Protein AF-M0CQY2-F1 (afdb_monomer)

Nearest PDB structures (foldseek):
  1h9s-assembly1_B  TM=5.219E-01  e=3.204E-01  Escherichia coli
  1o7l-assembly2_C  TM=5.094E-01  e=8.051E-01  Escherichia coli
  2cwp-assembly1_A  TM=5.845E-01  e=2.405E+00  Pyrococcus horikoshii
  3bu2-assembly1_D  TM=5.891E-01  e=2.548E+00  Staphylococcus saprophyticus subsp. saprophyticus ATCC 15305 = NCTC 7292
  4dte-assembly1_A  TM=5.479E-01  e=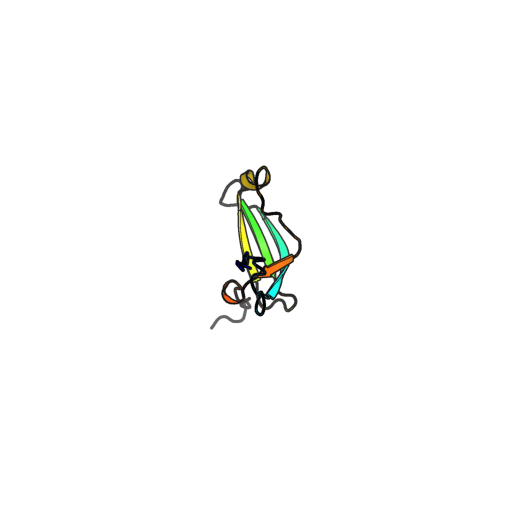4.278E+00  Danio rerio

Sequence (88 aa):
MTDGSETGVAGGSSTTNDGAVRAWLVERTYSDDEQNIIILVYATPDGRRYFRKERALTSFTNDVRETTAAVDVPPNNLGEVTDPDDTV

Solvent-accessible surface area (backbone atoms only — not comparable to full-atom values): 5770 Å² total; per-residue (Å²): 135,90,80,86,80,82,86,88,87,83,76,87,80,70,74,80,60,87,69,41,44,65,24,34,61,76,47,78,46,68,50,88,89,44,87,58,31,37,41,35,34,24,30,32,92,82,61,53,30,33,37,80,48,77,43,54,56,81,52,70,82,78,53,97,69,78,90,60,67,58,48,76,39,54,64,91,66,46,44,74,62,76,59,87,85,72,70,129

pLDDT: mean 79.3, std 17.86, range [43.34, 97.88]

InterPro domains:
  IPR058273 Domain of unknown function DUF7967 [PF25921] (19-86)

Organism: NCBI:txid797114

Mean predicted aligned error: 11.92 Å

Structure (mmCIF, N/CA/C/O backbone):
data_AF-M0CQY2-F1
#
_entry.id   AF-M0CQY2-F1
#
loop_
_atom_site.group_PDB
_atom_site.id
_atom_site.type_symbol
_atom_site.label_atom_id
_atom_site.label_alt_id
_atom_site.label_comp_id
_atom_site.label_asym_id
_atom_site.label_entity_id
_atom_site.label_seq_id
_atom_site.pdbx_PDB_ins_code
_atom_site.Cartn_x
_atom_site.Cartn_y
_atom_site.Cartn_z
_atom_site.occupancy
_atom_site.B_iso_or_equiv
_atom_site.auth_seq_id
_atom_site.auth_comp_id
_atom_site.auth_asym_id
_atom_site.auth_atom_id
_atom_site.pdbx_PDB_model_num
ATOM 1 N N . MET A 1 1 ? -14.771 55.384 -22.712 1.00 45.72 1 MET A N 1
ATOM 2 C CA . MET A 1 1 ? -15.340 54.042 -22.935 1.00 45.72 1 MET A CA 1
ATOM 3 C C . MET A 1 1 ? -14.554 53.056 -22.093 1.00 45.72 1 MET A C 1
ATOM 5 O O . MET A 1 1 ? -13.392 52.825 -22.386 1.00 45.72 1 MET A O 1
ATOM 9 N N . THR A 1 2 ? -15.140 52.575 -21.000 1.00 51.19 2 THR A N 1
ATOM 10 C CA . THR A 1 2 ? -14.641 51.421 -20.243 1.00 51.19 2 THR A CA 1
ATOM 11 C C . THR A 1 2 ? -15.065 50.164 -20.988 1.00 51.19 2 THR A C 1
ATOM 13 O O . THR A 1 2 ? -16.266 49.934 -21.109 1.00 51.19 2 THR A O 1
ATOM 16 N N . ASP A 1 3 ? -14.110 49.387 -21.490 1.00 55.91 3 ASP A N 1
ATOM 17 C CA . ASP A 1 3 ? -14.376 48.013 -21.906 1.00 55.91 3 ASP A CA 1
ATOM 18 C C . ASP A 1 3 ? -13.847 47.089 -20.816 1.00 55.91 3 ASP A C 1
ATOM 20 O O . ASP A 1 3 ? -12.654 47.078 -20.502 1.00 55.91 3 ASP A O 1
ATOM 24 N N . GLY A 1 4 ? -14.783 46.407 -20.165 1.00 54.06 4 GLY A N 1
ATOM 25 C CA . GLY A 1 4 ? -14.470 45.286 -19.306 1.00 54.06 4 GLY A CA 1
ATOM 26 C C . GLY A 1 4 ? -14.097 44.094 -20.171 1.00 54.06 4 GLY A C 1
ATOM 27 O O . GLY A 1 4 ? -14.706 43.846 -21.205 1.00 54.06 4 GLY A O 1
ATOM 28 N N . SER A 1 5 ? -13.128 43.317 -19.718 1.00 51.62 5 SER A N 1
ATOM 29 C CA . SER A 1 5 ? -13.026 41.924 -20.122 1.00 51.62 5 SER A CA 1
ATOM 30 C C . SER A 1 5 ? -12.581 41.123 -18.916 1.00 51.62 5 SER A C 1
ATOM 32 O O . SER A 1 5 ? -11.486 41.283 -18.377 1.00 51.62 5 SER A O 1
ATOM 34 N N . GLU A 1 6 ? -13.539 40.334 -18.456 1.00 51.78 6 GLU A N 1
ATOM 35 C CA . GLU A 1 6 ? -13.426 39.344 -17.411 1.00 51.78 6 GLU A CA 1
ATOM 36 C C . GLU A 1 6 ? -12.610 38.131 -17.882 1.00 51.78 6 GLU A C 1
ATOM 38 O O . GLU A 1 6 ? -12.530 37.807 -19.065 1.00 51.78 6 GLU A O 1
ATOM 43 N N . THR A 1 7 ? -12.151 37.385 -16.880 1.00 54.16 7 THR A N 1
ATOM 44 C CA . THR A 1 7 ? -11.862 35.944 -16.878 1.00 54.16 7 THR A CA 1
ATOM 45 C C . THR A 1 7 ? -10.518 35.439 -17.413 1.00 54.16 7 THR A C 1
ATOM 47 O O . THR A 1 7 ? -10.240 35.356 -18.603 1.00 54.16 7 THR A O 1
ATOM 50 N N . GLY A 1 8 ? -9.742 34.924 -16.459 1.00 49.12 8 GLY A N 1
ATOM 51 C CA . GLY A 1 8 ? -8.869 33.772 -16.633 1.00 49.12 8 GLY A CA 1
ATOM 52 C C . GLY A 1 8 ? -9.033 32.850 -15.425 1.00 49.12 8 GLY A C 1
ATOM 53 O O . GLY A 1 8 ? -8.228 32.891 -14.502 1.00 49.12 8 GLY A O 1
ATOM 54 N N . VAL A 1 9 ? -10.116 32.066 -15.397 1.00 67.00 9 VAL A N 1
ATOM 55 C CA . VAL A 1 9 ? -10.262 30.910 -14.498 1.00 67.00 9 VAL A CA 1
ATOM 56 C C . VAL A 1 9 ? -9.774 29.678 -15.253 1.00 67.00 9 VAL A C 1
ATOM 58 O O . VAL A 1 9 ? -10.356 29.353 -16.280 1.00 67.00 9 VAL A O 1
ATOM 61 N N . ALA A 1 10 ? -8.745 29.001 -14.737 1.00 54.44 10 ALA A N 1
ATOM 62 C CA . ALA A 1 10 ? -8.479 27.557 -14.867 1.00 54.44 10 ALA A CA 1
ATOM 63 C C . ALA A 1 10 ? -7.062 27.286 -14.330 1.00 54.44 10 ALA A C 1
ATOM 65 O O . ALA A 1 10 ? -6.107 27.915 -14.756 1.00 54.44 10 ALA A O 1
ATOM 66 N N . GLY A 1 11 ? -6.795 26.376 -13.409 1.00 47.38 11 GLY A N 1
ATOM 67 C CA . GLY A 1 11 ? -7.633 25.420 -12.719 1.00 47.38 11 GLY A CA 1
ATOM 68 C C . GLY A 1 11 ? -6.704 24.707 -11.748 1.00 47.38 11 GLY A C 1
ATOM 69 O O . GLY A 1 11 ? -5.865 23.907 -12.157 1.00 47.38 11 GLY A O 1
ATOM 70 N N . GLY A 1 12 ? -6.820 25.019 -10.459 1.00 43.34 12 GLY A N 1
ATOM 71 C CA . GLY A 1 12 ? -6.298 24.127 -9.438 1.00 43.34 12 GLY A CA 1
ATOM 72 C C . GLY A 1 12 ? -7.146 22.867 -9.503 1.00 43.34 12 GLY A C 1
ATOM 73 O O . GLY A 1 12 ? -8.247 22.856 -8.965 1.00 43.34 12 GLY A O 1
ATOM 74 N N . SER A 1 13 ? -6.677 21.832 -10.20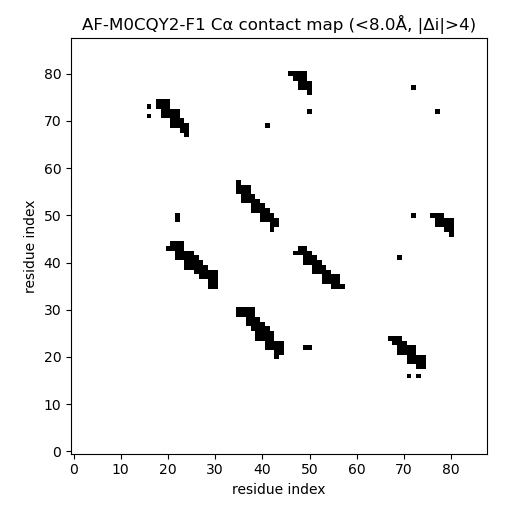5 1.00 45.06 13 SER A N 1
ATOM 75 C CA . SER A 1 13 ? -7.259 20.491 -10.103 1.00 45.06 13 SER A CA 1
ATOM 76 C C . SER A 1 13 ? -6.940 19.937 -8.716 1.00 45.06 13 SER A C 1
ATOM 78 O O . SER A 1 13 ? -6.125 19.034 -8.558 1.00 45.06 13 SER A O 1
ATOM 80 N N . SER A 1 14 ? -7.560 20.498 -7.679 1.00 50.25 14 SER A N 1
ATOM 81 C CA . SER A 1 14 ? -7.797 19.760 -6.453 1.00 50.25 14 SER A CA 1
ATOM 82 C C . SER A 1 14 ? -8.844 18.718 -6.814 1.00 50.25 14 SER A C 1
ATOM 84 O O . SER A 1 14 ? -10.041 18.982 -6.720 1.00 50.25 14 SER A O 1
ATOM 86 N N . THR A 1 15 ? -8.390 17.571 -7.327 1.00 55.00 15 THR A N 1
ATOM 87 C CA . THR A 1 15 ? -9.203 16.359 -7.422 1.00 55.00 15 THR A CA 1
ATOM 88 C C . THR A 1 15 ? -9.847 16.185 -6.058 1.00 55.00 15 THR A C 1
ATOM 90 O O . THR A 1 15 ? -9.155 15.917 -5.077 1.00 55.00 15 THR A O 1
ATOM 93 N N . THR A 1 16 ? -11.142 16.468 -5.974 1.00 48.25 16 THR A N 1
ATOM 94 C CA . THR A 1 16 ? -11.918 16.414 -4.742 1.00 48.25 16 THR A CA 1
ATOM 95 C C . THR A 1 16 ? -11.911 14.967 -4.252 1.00 48.25 16 THR A C 1
ATOM 97 O O . THR A 1 16 ? -12.727 14.148 -4.656 1.00 48.25 16 THR A O 1
ATOM 100 N N . ASN A 1 17 ? -10.925 14.646 -3.412 1.00 57.81 17 ASN A N 1
ATOM 101 C CA . ASN A 1 17 ? -10.699 13.365 -2.740 1.00 57.81 17 ASN A CA 1
ATOM 102 C C . ASN A 1 17 ? -11.697 13.157 -1.587 1.00 57.81 17 ASN A C 1
ATOM 104 O O . ASN A 1 17 ? -11.345 12.584 -0.563 1.00 57.81 17 ASN A O 1
ATOM 108 N N . ASP A 1 18 ? -12.941 13.619 -1.725 1.00 60.28 18 ASP A N 1
ATOM 109 C CA . ASP A 1 18 ? -13.924 13.607 -0.630 1.00 60.28 18 ASP A CA 1
ATOM 110 C C . ASP A 1 18 ? -14.312 12.178 -0.198 1.00 60.28 18 ASP A C 1
ATOM 112 O O . ASP A 1 18 ? -14.847 11.965 0.883 1.00 60.28 18 ASP A O 1
ATOM 116 N N . GLY A 1 19 ? -13.967 11.175 -1.016 1.00 79.94 19 GLY A N 1
ATOM 117 C CA . GLY A 1 19 ? -14.113 9.757 -0.689 1.00 79.94 19 GLY A CA 1
ATOM 118 C C . GLY A 1 19 ? -12.829 8.932 -0.756 1.00 79.94 19 GLY A C 1
ATOM 119 O O . GLY A 1 19 ? -12.916 7.718 -0.611 1.00 79.94 19 GLY A O 1
ATOM 120 N N . ALA A 1 20 ? -11.654 9.517 -1.015 1.00 90.75 20 ALA A N 1
ATOM 121 C CA . ALA A 1 20 ? -10.428 8.722 -1.091 1.00 90.75 20 ALA A CA 1
ATOM 122 C C . ALA A 1 20 ? -9.985 8.279 0.310 1.00 90.75 20 ALA A C 1
ATOM 124 O O . ALA A 1 20 ? -9.976 9.0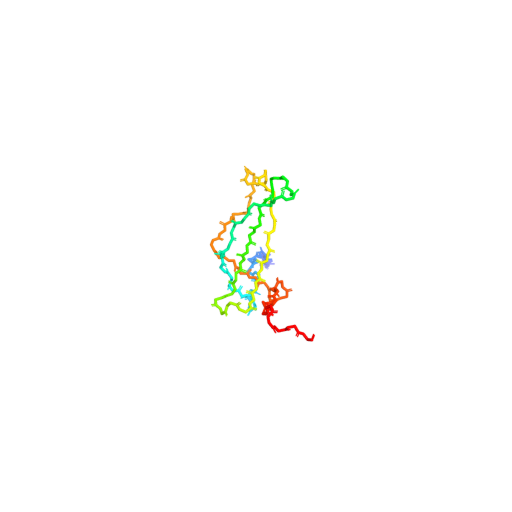63 1.257 1.00 90.75 20 ALA A O 1
ATOM 125 N N . VAL A 1 21 ? -9.609 7.009 0.442 1.00 94.69 21 VAL A N 1
ATOM 126 C CA . VAL A 1 21 ? -9.165 6.429 1.710 1.00 94.69 21 VAL A CA 1
ATOM 127 C C . VAL A 1 21 ? -7.644 6.413 1.738 1.00 94.69 21 VAL A C 1
ATOM 129 O O . VAL A 1 21 ? -6.996 5.922 0.812 1.00 94.69 21 VAL A O 1
ATOM 132 N N . ARG A 1 22 ? -7.067 6.927 2.825 1.00 96.44 22 ARG A N 1
ATOM 133 C CA . ARG A 1 22 ? -5.628 6.842 3.082 1.00 96.44 22 ARG A CA 1
ATOM 134 C C . ARG A 1 22 ? -5.237 5.380 3.305 1.00 96.44 22 ARG A C 1
ATOM 136 O O . ARG A 1 22 ? -5.705 4.759 4.258 1.00 96.44 22 ARG A O 1
ATOM 143 N N . ALA A 1 23 ? -4.340 4.866 2.472 1.00 96.88 23 ALA A N 1
ATOM 144 C CA . ALA A 1 23 ? -3.742 3.545 2.622 1.00 96.88 23 ALA A CA 1
ATOM 145 C C . ALA A 1 23 ? -2.225 3.658 2.824 1.00 96.88 23 ALA A C 1
ATOM 147 O O . ALA A 1 23 ? -1.581 4.583 2.318 1.00 96.88 23 ALA A O 1
ATOM 148 N N . TRP A 1 24 ? -1.661 2.712 3.566 1.00 97.88 24 TRP A N 1
ATOM 149 C CA . TRP A 1 24 ? -0.271 2.700 4.017 1.00 97.88 24 TRP A CA 1
ATOM 150 C C . TRP A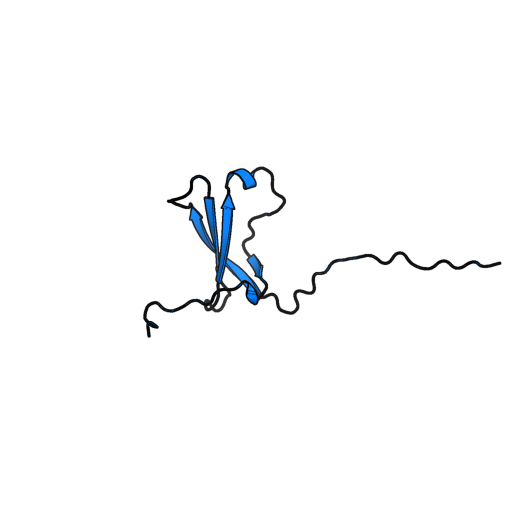 1 24 ? 0.466 1.519 3.419 1.00 97.88 24 TRP A C 1
ATOM 152 O O . TRP A 1 24 ? -0.077 0.420 3.397 1.00 97.88 24 TRP A O 1
ATOM 162 N N . LEU A 1 25 ? 1.687 1.739 2.943 1.00 96.81 25 LEU A N 1
ATOM 163 C CA . LEU A 1 25 ? 2.530 0.680 2.406 1.00 96.81 25 LEU A CA 1
ATOM 164 C C . LEU A 1 25 ? 2.871 -0.299 3.535 1.00 96.81 25 LEU A C 1
ATOM 166 O O . LEU A 1 25 ? 3.553 0.077 4.488 1.00 96.81 25 LEU A O 1
ATOM 170 N N . VAL A 1 26 ? 2.399 -1.536 3.418 1.00 97.31 26 VAL A N 1
ATOM 171 C CA . VAL A 1 26 ? 2.630 -2.601 4.408 1.00 97.31 26 VAL A CA 1
ATOM 172 C C . VAL A 1 26 ? 3.576 -3.675 3.892 1.00 97.31 26 VAL A C 1
ATOM 174 O O . VAL A 1 26 ? 4.280 -4.294 4.683 1.00 97.31 26 VAL A O 1
ATOM 177 N N . GLU A 1 27 ? 3.650 -3.860 2.573 1.00 95.81 27 GLU A N 1
ATOM 178 C CA . GLU A 1 27 ? 4.543 -4.839 1.962 1.00 95.81 27 GLU A CA 1
ATOM 179 C C . GLU A 1 27 ? 5.150 -4.311 0.660 1.00 95.81 27 GLU A C 1
ATOM 181 O O . GLU A 1 27 ? 4.509 -3.608 -0.129 1.00 95.81 27 GLU A O 1
ATOM 186 N N . ARG A 1 28 ? 6.413 -4.684 0.443 1.00 94.19 28 ARG A N 1
ATOM 187 C CA . ARG A 1 28 ? 7.167 -4.457 -0.787 1.00 94.19 28 ARG A CA 1
ATOM 188 C C . ARG A 1 28 ? 7.929 -5.733 -1.130 1.00 94.19 28 ARG A C 1
ATOM 190 O O . ARG A 1 28 ? 8.908 -6.056 -0.458 1.00 94.19 28 ARG A O 1
ATOM 197 N N . THR A 1 29 ? 7.515 -6.410 -2.191 1.00 92.81 29 THR A N 1
ATOM 198 C CA . THR A 1 29 ? 8.107 -7.673 -2.653 1.00 92.81 29 THR A CA 1
ATOM 199 C C . THR A 1 29 ? 8.545 -7.560 -4.106 1.00 92.81 29 THR A C 1
ATOM 201 O O . THR A 1 29 ? 8.007 -6.767 -4.877 1.00 92.81 29 THR A O 1
ATOM 204 N N . TYR A 1 30 ? 9.573 -8.316 -4.479 1.00 90.12 30 TYR A N 1
ATOM 205 C CA . TYR A 1 30 ? 9.950 -8.473 -5.881 1.00 90.12 30 TYR A CA 1
ATOM 206 C C . TYR A 1 30 ? 9.186 -9.660 -6.446 1.00 90.12 30 TYR A C 1
ATOM 208 O O . TYR A 1 30 ? 9.066 -10.674 -5.761 1.00 90.12 30 TYR A O 1
ATOM 216 N N . SER A 1 31 ? 8.672 -9.518 -7.664 1.00 85.62 31 SER A N 1
ATOM 217 C CA . SER A 1 31 ? 8.046 -10.642 -8.354 1.00 85.62 31 SER A CA 1
ATOM 218 C C . SER A 1 31 ? 9.089 -11.732 -8.607 1.00 85.62 31 SER A C 1
ATOM 220 O O . SER A 1 31 ? 10.222 -11.436 -9.001 1.00 85.62 31 SER A O 1
ATOM 222 N N . ASP A 1 32 ? 8.710 -12.977 -8.341 1.00 86.00 32 ASP A N 1
ATOM 223 C CA . ASP A 1 32 ? 9.505 -14.173 -8.608 1.00 86.00 32 ASP A CA 1
ATOM 224 C C . ASP A 1 32 ? 9.280 -14.729 -10.024 1.00 86.00 32 ASP A C 1
ATOM 226 O O . AS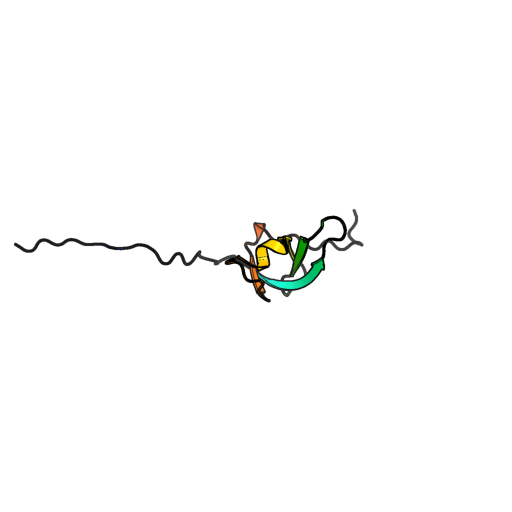P A 1 32 ? 10.198 -15.322 -10.594 1.00 86.00 32 ASP A O 1
ATOM 230 N N . ASP A 1 33 ? 8.115 -14.457 -10.618 1.00 85.31 33 ASP A N 1
ATOM 231 C CA . ASP A 1 33 ? 7.759 -14.873 -11.979 1.00 85.31 33 ASP A CA 1
ATOM 232 C C . ASP A 1 33 ? 8.230 -13.884 -13.058 1.00 85.31 33 ASP A C 1
ATOM 234 O O . ASP A 1 33 ? 8.633 -14.279 -14.157 1.00 85.31 33 ASP A O 1
ATOM 238 N N . GLU A 1 34 ? 8.199 -12.582 -12.763 1.00 84.19 34 GLU A N 1
ATOM 239 C CA . GLU A 1 34 ? 8.497 -11.529 -13.732 1.00 84.19 34 GLU A CA 1
ATOM 240 C C . GLU A 1 34 ? 9.742 -10.727 -13.336 1.00 84.19 34 GLU A C 1
ATOM 242 O O . GLU A 1 34 ? 9.805 -10.052 -12.304 1.00 84.19 34 GLU A O 1
ATOM 247 N N . GLN A 1 35 ? 10.758 -10.754 -14.206 1.00 80.19 35 GLN A N 1
ATOM 248 C CA . GLN A 1 35 ? 11.994 -10.014 -13.968 1.00 80.19 35 GLN A CA 1
ATOM 249 C C . GLN A 1 35 ? 11.732 -8.511 -13.873 1.00 80.19 35 GLN A C 1
ATOM 251 O O . GLN A 1 35 ? 11.056 -7.916 -14.712 1.00 80.19 35 GLN A O 1
ATOM 256 N N . ASN A 1 36 ? 12.384 -7.875 -12.899 1.00 84.19 36 ASN A N 1
ATOM 257 C CA . ASN A 1 36 ? 12.336 -6.433 -12.684 1.00 84.19 36 ASN A CA 1
ATOM 258 C C . ASN A 1 36 ? 10.937 -5.905 -12.344 1.00 84.19 36 ASN A C 1
ATOM 260 O O . ASN A 1 36 ? 10.681 -4.736 -12.611 1.00 84.19 36 ASN A O 1
ATOM 264 N N . ILE A 1 37 ? 10.052 -6.700 -11.739 1.00 89.19 37 ILE A N 1
ATOM 265 C CA . ILE A 1 37 ? 8.781 -6.203 -11.202 1.00 89.19 37 ILE A CA 1
ATOM 266 C C . ILE A 1 37 ? 8.840 -6.117 -9.680 1.00 89.19 37 ILE A C 1
ATOM 268 O O . ILE A 1 37 ? 9.358 -6.998 -8.995 1.00 89.19 37 ILE A O 1
ATOM 272 N N . ILE A 1 38 ? 8.299 -5.022 -9.153 1.00 90.19 38 ILE A N 1
ATOM 273 C CA . ILE A 1 38 ? 8.027 -4.842 -7.738 1.00 90.19 38 ILE A CA 1
ATOM 274 C C . ILE A 1 38 ? 6.528 -4.749 -7.496 1.00 90.19 38 ILE A C 1
ATOM 276 O O . ILE A 1 38 ? 5.803 -4.058 -8.219 1.00 90.19 38 ILE A O 1
ATOM 280 N N . ILE A 1 39 ? 6.090 -5.429 -6.449 1.00 93.44 39 ILE A N 1
ATOM 281 C CA . ILE A 1 39 ? 4.719 -5.464 -5.973 1.00 93.44 39 ILE A CA 1
ATOM 282 C C . ILE A 1 39 ? 4.678 -4.631 -4.691 1.00 93.44 39 ILE A C 1
ATOM 284 O O . ILE A 1 39 ? 5.452 -4.844 -3.756 1.00 93.44 39 ILE A O 1
ATOM 288 N N . LEU A 1 40 ? 3.803 -3.630 -4.673 1.00 94.88 40 LEU A N 1
ATOM 289 C CA . LEU A 1 40 ? 3.551 -2.765 -3.527 1.00 94.88 40 LEU A CA 1
ATOM 290 C C . LEU A 1 40 ? 2.141 -3.039 -3.018 1.00 94.88 40 LEU A C 1
ATOM 292 O O . LEU A 1 40 ? 1.174 -2.897 -3.774 1.00 94.88 40 LEU A O 1
ATOM 296 N N . VAL A 1 41 ? 2.025 -3.387 -1.741 1.00 96.62 41 VAL A N 1
ATOM 297 C CA . VAL A 1 41 ? 0.733 -3.596 -1.084 1.00 96.62 41 VAL A CA 1
ATOM 298 C C . VAL A 1 41 ? 0.515 -2.489 -0.073 1.00 96.62 41 VAL A C 1
ATOM 300 O O . VAL A 1 41 ? 1.300 -2.302 0.859 1.00 96.62 41 VAL A O 1
ATOM 303 N N . TYR A 1 42 ? -0.576 -1.760 -0.265 1.00 97.62 42 TYR A N 1
ATOM 304 C CA . TYR A 1 42 ? -1.059 -0.757 0.662 1.00 97.62 42 TYR A CA 1
ATOM 305 C C . TYR A 1 42 ? -2.286 -1.290 1.394 1.00 97.62 42 TYR A C 1
ATOM 307 O O . TYR A 1 42 ? -3.138 -1.910 0.767 1.00 97.62 42 TYR A O 1
ATOM 315 N N . ALA A 1 43 ? -2.411 -1.016 2.686 1.00 97.44 43 ALA A N 1
ATOM 316 C CA . ALA A 1 43 ? -3.573 -1.394 3.483 1.00 97.44 43 ALA A CA 1
ATOM 317 C C . ALA A 1 43 ? -4.223 -0.168 4.123 1.00 97.44 43 ALA A C 1
ATOM 319 O O . ALA A 1 43 ? -3.553 0.814 4.463 1.00 97.44 43 ALA A O 1
ATOM 320 N N . THR A 1 44 ? -5.539 -0.218 4.297 1.00 96.50 44 THR A N 1
ATOM 321 C CA . THR A 1 44 ? -6.234 0.752 5.144 1.00 96.50 44 THR A CA 1
ATOM 322 C C . THR A 1 44 ? -5.865 0.516 6.619 1.00 96.50 44 THR A C 1
ATOM 324 O O . THR A 1 44 ? -5.512 -0.607 6.985 1.00 96.50 44 THR A O 1
ATOM 327 N N . PRO A 1 45 ? -5.919 1.535 7.501 1.00 94.81 45 PRO A N 1
ATOM 328 C CA . PRO A 1 45 ? -5.520 1.386 8.908 1.00 94.81 45 PRO A CA 1
ATOM 329 C C . PRO A 1 45 ? -6.308 0.328 9.691 1.00 94.81 45 PRO A C 1
ATOM 331 O O . PRO A 1 45 ? -5.813 -0.210 10.674 1.00 94.81 45 PRO A O 1
ATOM 334 N N . ASP A 1 46 ? -7.539 0.048 9.266 1.00 93.12 46 ASP A N 1
ATOM 335 C CA . ASP A 1 46 ? -8.412 -0.983 9.825 1.00 93.12 46 ASP A CA 1
ATOM 336 C C . ASP A 1 46 ? -8.123 -2.390 9.276 1.00 93.12 46 ASP A C 1
ATOM 338 O O . ASP A 1 46 ? -8.767 -3.343 9.701 1.00 93.12 46 ASP A O 1
ATOM 342 N N . GLY A 1 47 ? -7.192 -2.537 8.327 1.00 93.56 47 GLY A N 1
ATOM 343 C CA . GLY A 1 47 ? -6.733 -3.825 7.797 1.00 93.56 47 GLY A CA 1
ATOM 344 C C . GLY A 1 47 ? -7.750 -4.584 6.942 1.00 93.56 47 GLY A C 1
ATOM 345 O O . GLY A 1 47 ? -7.431 -5.646 6.426 1.00 93.56 47 GLY A O 1
ATOM 346 N N . ARG A 1 48 ? -8.964 -4.053 6.757 1.00 93.69 48 ARG A N 1
ATOM 347 C CA . ARG A 1 48 ? -10.048 -4.728 6.021 1.00 93.69 48 ARG A CA 1
ATOM 348 C C . ARG A 1 48 ? -9.947 -4.576 4.511 1.00 93.69 48 ARG A C 1
ATOM 350 O O . ARG A 1 48 ? -10.619 -5.295 3.776 1.00 93.69 48 ARG A O 1
ATOM 357 N N . ARG A 1 49 ? -9.165 -3.606 4.038 1.00 95.75 49 ARG A N 1
ATOM 358 C CA . ARG A 1 49 ? -9.038 -3.301 2.617 1.00 95.75 49 ARG A CA 1
ATOM 359 C C . ARG A 1 49 ? -7.596 -3.069 2.218 1.00 95.75 49 ARG A C 1
ATOM 361 O O . ARG A 1 49 ? -6.790 -2.571 3.003 1.00 95.75 49 ARG A O 1
ATOM 368 N N . TYR A 1 50 ? -7.298 -3.385 0.966 1.00 96.75 50 TYR A N 1
ATOM 369 C CA . TYR A 1 50 ? -5.957 -3.265 0.416 1.00 96.75 50 TYR A CA 1
ATOM 370 C C . TYR A 1 50 ? -5.960 -2.698 -1.004 1.00 96.75 50 TYR A C 1
ATOM 372 O O . TYR A 1 50 ? -6.938 -2.786 -1.741 1.00 96.75 50 TYR A O 1
ATOM 380 N N . PHE A 1 51 ? -4.833 -2.121 -1.400 1.00 96.62 51 PHE A N 1
ATOM 381 C CA . PHE A 1 51 ? -4.550 -1.659 -2.750 1.00 96.62 51 PHE A CA 1
ATOM 382 C C . PHE A 1 51 ? -3.211 -2.241 -3.201 1.00 96.62 51 PHE A C 1
ATOM 384 O O . PHE A 1 51 ? -2.174 -1.978 -2.590 1.00 96.62 51 PHE A O 1
ATOM 391 N N . ARG A 1 52 ? -3.231 -3.032 -4.277 1.00 95.56 52 ARG A N 1
ATOM 392 C CA . ARG A 1 52 ? -2.037 -3.641 -4.876 1.00 95.56 52 ARG A CA 1
ATOM 393 C C . ARG A 1 52 ? -1.607 -2.842 -6.100 1.00 95.56 52 ARG A C 1
ATOM 395 O O . ARG A 1 52 ? -2.422 -2.528 -6.965 1.00 95.56 52 ARG A O 1
ATOM 402 N N . LYS A 1 53 ? -0.316 -2.532 -6.186 1.00 93.00 53 LYS A N 1
ATOM 403 C CA . LYS A 1 53 ? 0.277 -1.799 -7.305 1.00 93.00 53 LYS A CA 1
ATOM 404 C C . LYS A 1 53 ? 1.560 -2.473 -7.758 1.00 93.00 53 LYS A C 1
ATOM 406 O O . LYS A 1 53 ? 2.481 -2.652 -6.972 1.00 93.00 53 LYS A O 1
ATOM 411 N N . GLU A 1 54 ? 1.640 -2.754 -9.048 1.00 92.94 54 GLU A N 1
ATOM 412 C CA . GLU A 1 54 ? 2.814 -3.361 -9.674 1.00 92.94 54 GLU A CA 1
ATOM 413 C C . GLU A 1 54 ? 3.566 -2.325 -10.506 1.00 92.94 54 GLU A C 1
ATOM 415 O O .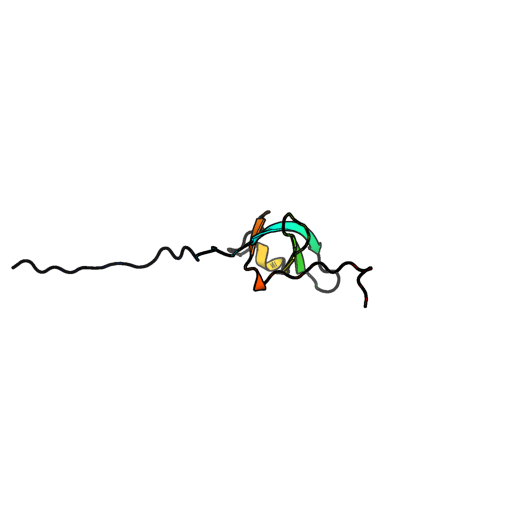 GLU A 1 54 ? 2.970 -1.413 -11.107 1.00 92.94 54 GLU A O 1
ATOM 420 N N . ARG A 1 55 ? 4.897 -2.407 -10.476 1.00 86.81 55 ARG A N 1
ATOM 421 C CA . ARG A 1 55 ? 5.789 -1.478 -11.177 1.00 86.81 55 ARG A CA 1
ATOM 422 C C . ARG A 1 55 ? 7.031 -2.194 -11.685 1.00 86.81 55 ARG A C 1
ATOM 424 O O . ARG A 1 55 ? 7.627 -2.982 -10.964 1.00 86.81 55 ARG A O 1
ATOM 431 N N . ALA A 1 56 ? 7.476 -1.836 -12.886 1.00 86.62 56 ALA A N 1
ATOM 432 C CA . ALA A 1 56 ? 8.789 -2.235 -13.373 1.00 86.62 56 ALA A CA 1
ATOM 433 C C . ALA A 1 56 ? 9.902 -1.420 -12.678 1.00 86.62 56 ALA A C 1
ATOM 435 O O . ALA A 1 56 ? 9.794 -0.198 -12.561 1.00 86.62 56 ALA A O 1
ATOM 436 N N . LEU A 1 57 ? 10.997 -2.066 -12.261 1.00 75.81 57 LEU A N 1
ATOM 437 C CA . LEU A 1 57 ? 12.170 -1.444 -11.634 1.00 75.81 57 LEU A CA 1
ATOM 438 C C . LEU A 1 57 ? 12.855 -0.439 -12.566 1.00 75.81 57 LEU A C 1
ATOM 440 O O . LEU A 1 57 ? 13.355 0.588 -12.117 1.00 75.81 57 LEU A O 1
ATOM 444 N N . THR A 1 58 ? 12.851 -0.700 -13.871 1.00 70.25 58 THR A N 1
ATOM 445 C CA . THR A 1 58 ? 13.429 0.203 -14.877 1.00 70.25 58 THR A CA 1
ATOM 446 C C . THR A 1 58 ? 12.670 1.524 -14.995 1.00 70.25 58 THR A C 1
ATOM 448 O O . THR A 1 58 ? 13.240 2.508 -15.458 1.00 70.25 58 THR A O 1
ATOM 451 N N . SER A 1 59 ? 11.421 1.593 -14.521 1.00 60.69 59 SER A N 1
ATOM 452 C CA . SER A 1 59 ? 10.693 2.858 -14.401 1.00 60.69 59 SER A CA 1
ATOM 453 C C . SER A 1 59 ? 11.138 3.699 -13.199 1.00 60.69 59 SER A C 1
ATOM 455 O O . SER A 1 59 ? 10.819 4.877 -13.161 1.00 60.69 59 SER A O 1
ATOM 457 N N . PHE A 1 60 ? 11.906 3.181 -12.233 1.00 60.38 60 PHE A N 1
ATOM 458 C CA . PHE A 1 60 ? 12.334 3.985 -11.072 1.00 60.38 60 PHE A CA 1
ATOM 459 C C . PHE A 1 60 ? 13.415 5.021 -11.405 1.00 60.38 60 PHE A C 1
ATOM 461 O O . PHE A 1 60 ? 13.609 5.959 -10.641 1.00 60.38 60 PHE A O 1
ATOM 468 N N . THR A 1 61 ? 14.122 4.874 -12.528 1.00 59.06 61 THR A N 1
ATOM 469 C CA . THR A 1 61 ? 15.208 5.789 -12.918 1.00 59.06 61 THR A CA 1
ATOM 470 C C . THR A 1 61 ? 14.723 7.041 -13.647 1.00 59.06 61 THR A C 1
ATOM 472 O O . THR A 1 61 ? 15.501 7.978 -13.791 1.00 59.06 61 THR A O 1
ATOM 475 N N . ASN A 1 62 ? 13.461 7.078 -14.092 1.00 57.66 62 ASN A N 1
ATOM 476 C CA . ASN A 1 62 ? 12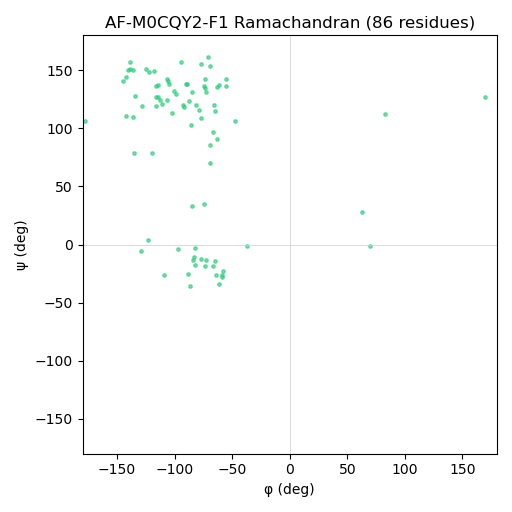.939 8.157 -14.938 1.00 57.66 62 ASN A CA 1
ATOM 477 C C . ASN A 1 62 ? 11.628 8.796 -14.446 1.00 57.66 62 ASN A C 1
ATOM 479 O O . ASN A 1 62 ? 11.175 9.752 -15.071 1.00 57.66 62 ASN A O 1
ATOM 483 N N . ASP A 1 63 ? 10.979 8.296 -13.388 1.00 55.31 63 ASP A N 1
ATOM 484 C CA . ASP A 1 63 ? 9.532 8.510 -13.264 1.00 55.31 63 ASP A CA 1
ATOM 485 C C . ASP A 1 63 ? 9.082 9.354 -12.062 1.00 55.31 63 ASP A C 1
ATOM 487 O O . ASP A 1 63 ? 9.315 9.049 -10.896 1.00 55.31 63 ASP A O 1
ATOM 491 N N . VAL A 1 64 ? 8.308 10.369 -12.440 1.00 58.31 64 VAL A N 1
ATOM 492 C CA . VAL A 1 64 ? 7.343 11.261 -11.771 1.00 58.31 64 VAL A CA 1
ATOM 493 C C . VAL A 1 64 ? 6.460 10.616 -10.674 1.00 58.31 64 VAL A C 1
ATOM 495 O O . VAL A 1 64 ? 5.635 11.289 -10.057 1.00 58.31 64 VAL A O 1
ATOM 498 N N . ARG A 1 65 ? 6.583 9.314 -10.405 1.00 65.62 65 ARG A N 1
ATOM 499 C CA . ARG A 1 65 ? 5.735 8.552 -9.479 1.00 65.62 65 ARG A CA 1
ATOM 500 C C . ARG A 1 65 ? 6.563 7.953 -8.353 1.00 65.62 65 ARG A C 1
ATOM 502 O O . ARG A 1 65 ? 6.856 6.757 -8.343 1.00 65.62 65 ARG A O 1
ATOM 509 N N . GLU A 1 66 ? 6.883 8.799 -7.382 1.00 76.56 66 GLU A N 1
ATOM 510 C CA . GLU A 1 66 ? 7.534 8.388 -6.142 1.00 76.56 66 GLU A CA 1
ATOM 511 C C . GLU A 1 66 ? 6.740 7.282 -5.425 1.00 76.56 66 GLU A C 1
ATOM 513 O O . GLU A 1 66 ? 5.505 7.264 -5.408 1.00 76.56 66 GLU A O 1
ATOM 518 N N . THR A 1 67 ? 7.467 6.335 -4.827 1.00 87.88 67 THR A N 1
ATOM 519 C CA . THR A 1 67 ? 6.879 5.364 -3.898 1.00 87.88 67 THR A CA 1
ATOM 520 C C . THR A 1 67 ? 6.858 5.992 -2.517 1.00 87.88 67 THR A C 1
ATOM 522 O O . THR A 1 67 ? 7.882 6.074 -1.845 1.00 87.88 67 THR A O 1
ATOM 525 N N . THR A 1 68 ? 5.686 6.455 -2.105 1.00 91.81 68 THR A N 1
ATOM 526 C CA . THR A 1 68 ? 5.470 7.053 -0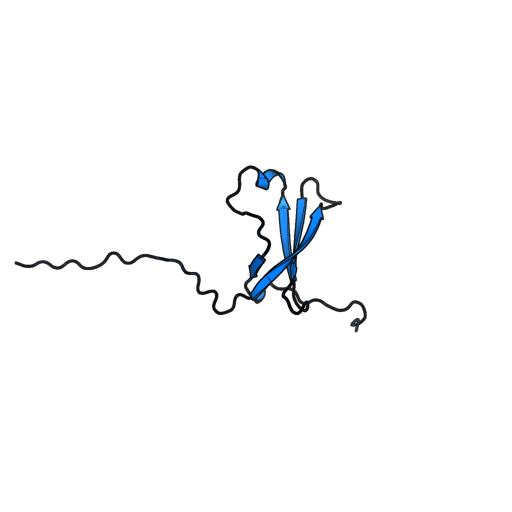.790 1.00 91.81 68 THR A CA 1
ATOM 527 C C . THR A 1 68 ? 4.968 6.012 0.206 1.00 91.81 68 THR A C 1
ATOM 529 O O . THR A 1 68 ? 4.368 4.998 -0.166 1.00 91.81 68 THR A O 1
ATOM 532 N N . ALA A 1 69 ? 5.183 6.292 1.494 1.00 94.62 69 ALA A N 1
ATOM 533 C CA . ALA A 1 69 ? 4.690 5.457 2.589 1.00 94.62 69 ALA A CA 1
ATOM 534 C C . ALA A 1 69 ? 3.155 5.405 2.651 1.00 94.62 69 ALA A C 1
ATOM 536 O O . ALA A 1 69 ? 2.595 4.424 3.130 1.00 94.62 69 ALA A O 1
ATOM 537 N N . ALA A 1 70 ? 2.474 6.441 2.158 1.00 95.50 70 ALA A N 1
ATOM 538 C CA . ALA A 1 70 ? 1.023 6.484 2.113 1.00 95.50 70 ALA A CA 1
ATOM 539 C C . ALA A 1 70 ? 0.512 7.112 0.818 1.00 95.50 70 ALA A C 1
ATOM 541 O O . ALA A 1 70 ? 1.157 7.990 0.237 1.00 95.50 70 ALA A O 1
ATOM 542 N N . VAL A 1 71 ? -0.670 6.673 0.401 1.00 94.88 71 VAL A N 1
ATOM 543 C CA . VAL A 1 71 ? -1.370 7.145 -0.797 1.00 94.88 71 VAL A CA 1
ATOM 544 C C . VAL A 1 71 ? -2.859 7.304 -0.499 1.00 94.88 71 VAL A C 1
ATOM 546 O O . VAL A 1 71 ? -3.401 6.616 0.365 1.00 94.88 71 VAL A O 1
ATOM 549 N N . ASP A 1 72 ? -3.516 8.225 -1.199 1.00 95.31 72 ASP A N 1
ATOM 550 C CA . ASP A 1 72 ? -4.973 8.365 -1.174 1.00 95.31 72 ASP A CA 1
ATOM 551 C C . ASP A 1 72 ? -5.565 7.515 -2.305 1.00 95.31 72 ASP A C 1
ATOM 553 O O . ASP A 1 72 ? -5.243 7.723 -3.478 1.00 95.31 72 ASP A O 1
ATOM 557 N N . VAL A 1 73 ? -6.384 6.519 -1.952 1.00 94.50 73 VAL A N 1
ATOM 558 C CA . VAL A 1 73 ? -6.916 5.525 -2.894 1.00 94.50 73 VAL A CA 1
ATOM 559 C C . VAL A 1 73 ? -8.433 5.676 -3.019 1.00 94.50 73 VAL A C 1
ATOM 561 O O . VAL A 1 73 ? -9.137 5.639 -2.007 1.00 94.50 73 VAL A O 1
ATOM 564 N N . PRO A 1 74 ? -8.974 5.808 -4.242 1.00 93.81 74 PRO A N 1
ATOM 565 C CA . PRO A 1 74 ? -10.411 5.725 -4.474 1.00 93.81 74 PRO A CA 1
ATOM 566 C C . PRO A 1 74 ? -11.002 4.405 -3.935 1.00 93.81 74 PRO A C 1
ATOM 568 O O . PRO A 1 74 ? -10.416 3.349 -4.179 1.00 93.81 74 PRO A O 1
ATOM 571 N N . PRO A 1 75 ? -12.163 4.407 -3.250 1.00 91.44 75 PRO A N 1
ATOM 572 C CA . PRO A 1 75 ? -12.715 3.203 -2.622 1.00 91.44 75 PRO A CA 1
ATOM 573 C C . PRO A 1 75 ? -12.985 2.049 -3.587 1.00 91.44 75 PRO A C 1
ATOM 575 O O . PRO A 1 75 ? -12.928 0.895 -3.187 1.00 91.44 75 PRO A O 1
ATOM 578 N N . ASN A 1 76 ? -13.262 2.358 -4.854 1.00 92.44 76 ASN A N 1
ATOM 579 C CA . ASN A 1 76 ? -13.484 1.377 -5.917 1.00 92.44 76 ASN A CA 1
ATOM 580 C C . ASN A 1 76 ? -12.204 0.657 -6.376 1.00 92.44 76 ASN A C 1
ATOM 582 O O . ASN A 1 76 ? -12.301 -0.341 -7.080 1.00 92.44 76 ASN A O 1
ATOM 586 N N . ASN A 1 77 ? -11.028 1.155 -5.992 1.00 94.31 77 ASN A N 1
ATOM 587 C CA . ASN A 1 77 ? -9.743 0.512 -6.256 1.00 94.31 77 ASN A CA 1
ATOM 588 C C . ASN A 1 77 ? -9.253 -0.323 -5.063 1.00 94.31 77 ASN A C 1
ATOM 590 O O . ASN A 1 77 ? -8.197 -0.945 -5.158 1.00 94.31 77 ASN A O 1
ATOM 594 N N . LEU A 1 78 ? -9.974 -0.314 -3.938 1.00 94.69 78 LEU A N 1
ATOM 595 C CA . LEU A 1 78 ? -9.636 -1.118 -2.772 1.00 94.69 78 LEU A CA 1
ATOM 596 C C . LEU A 1 78 ? -10.270 -2.508 -2.882 1.00 94.69 78 LEU A C 1
ATOM 598 O O . LEU A 1 78 ? -11.489 -2.623 -2.989 1.00 94.69 78 LEU A O 1
ATOM 602 N N . GLY A 1 79 ? -9.443 -3.547 -2.804 1.00 94.50 79 GLY A N 1
ATOM 603 C CA . GLY A 1 79 ? -9.897 -4.916 -2.574 1.00 94.50 79 GLY A CA 1
ATOM 604 C C . GLY A 1 79 ? -10.260 -5.137 -1.106 1.00 94.50 79 GLY A C 1
ATOM 605 O O . GLY A 1 79 ? -9.759 -4.431 -0.228 1.00 94.50 79 GLY A O 1
ATOM 606 N N . GLU A 1 80 ? -11.126 -6.110 -0.838 1.00 94.19 80 GLU A N 1
ATOM 607 C CA . GLU A 1 80 ? -11.456 -6.556 0.520 1.00 94.19 80 GLU A CA 1
ATOM 608 C C . GLU A 1 80 ? -10.521 -7.686 0.944 1.00 94.19 80 GLU A C 1
ATOM 610 O O . GLU A 1 80 ? -10.211 -8.577 0.156 1.00 94.19 80 GLU A O 1
ATOM 615 N N . VAL A 1 81 ? -10.053 -7.641 2.188 1.00 91.25 81 VAL A N 1
ATOM 616 C CA . VAL A 1 81 ? -9.283 -8.738 2.774 1.00 91.25 81 VAL A CA 1
ATOM 617 C C . VAL A 1 81 ? -10.267 -9.839 3.161 1.00 91.25 81 VAL A C 1
ATOM 619 O O . VAL A 1 81 ? -11.048 -9.669 4.094 1.00 91.25 81 VAL A O 1
ATOM 622 N N . THR A 1 82 ? -10.246 -10.947 2.425 1.00 85.06 82 THR A N 1
ATOM 623 C CA . THR A 1 82 ? -10.986 -12.164 2.777 1.00 85.06 82 THR A CA 1
ATOM 624 C C . THR A 1 82 ? -10.147 -12.997 3.736 1.00 85.06 82 THR A C 1
ATOM 626 O O . THR A 1 82 ? -8.961 -13.220 3.480 1.00 85.06 82 THR A O 1
ATOM 629 N N . ASP A 1 83 ? -10.751 -13.446 4.834 1.00 77.50 83 ASP A N 1
ATOM 630 C CA . ASP A 1 83 ? -10.090 -14.374 5.745 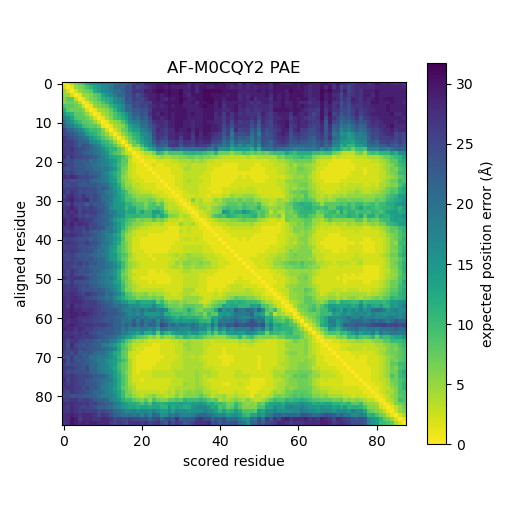1.00 77.50 83 ASP A CA 1
ATOM 631 C C . ASP A 1 83 ? -10.031 -15.765 5.085 1.00 77.50 83 ASP A C 1
ATOM 633 O O . ASP A 1 83 ? -11.042 -16.217 4.538 1.00 77.50 83 ASP A O 1
ATOM 637 N N . PRO A 1 84 ? -8.871 -16.443 5.069 1.00 70.69 84 PRO A N 1
ATOM 638 C CA . PRO A 1 84 ? -8.759 -17.792 4.516 1.00 70.69 84 PRO A CA 1
ATOM 639 C C . PRO A 1 84 ? -9.693 -18.817 5.184 1.00 70.69 84 PRO A C 1
ATOM 641 O O . PRO A 1 84 ? -10.022 -19.816 4.544 1.00 70.69 84 PRO A O 1
ATOM 644 N N . ASP A 1 85 ? -10.147 -18.582 6.420 1.00 74.88 85 ASP A N 1
ATOM 645 C CA . ASP A 1 85 ? -11.139 -19.423 7.103 1.00 74.88 85 ASP A CA 1
ATOM 646 C C . ASP A 1 85 ? -12.600 -19.081 6.724 1.00 74.88 85 ASP A C 1
ATOM 648 O O . ASP A 1 85 ? -13.501 -19.870 7.002 1.00 74.88 85 ASP A O 1
ATOM 652 N N . ASP A 1 86 ? -12.860 -17.972 6.017 1.00 65.31 86 ASP A N 1
ATOM 653 C CA . ASP A 1 86 ? -14.199 -17.547 5.549 1.00 65.31 86 ASP A CA 1
ATOM 654 C C . ASP A 1 86 ? -14.589 -18.211 4.206 1.00 65.31 86 ASP A C 1
ATOM 656 O O . ASP A 1 86 ? -15.238 -17.621 3.340 1.00 65.31 86 ASP A O 1
ATOM 660 N N . THR A 1 87 ? -14.151 -19.456 3.987 1.00 57.53 87 THR A N 1
ATOM 661 C CA . THR A 1 87 ? -14.504 -20.219 2.779 1.00 57.53 87 THR A CA 1
ATOM 662 C C . THR A 1 87 ? -15.896 -20.845 2.923 1.00 57.53 87 THR A C 1
ATOM 664 O O . THR A 1 87 ? -16.155 -21.614 3.847 1.00 57.53 87 THR A O 1
ATOM 667 N N . VAL A 1 88 ? -16.802 -20.459 2.013 1.00 59.62 88 VAL A N 1
ATOM 668 C CA . VAL A 1 88 ? -18.206 -20.913 1.901 1.00 59.62 88 VAL A CA 1
ATOM 669 C C . VAL A 1 88 ? -18.375 -22.403 1.617 1.00 59.62 88 VAL A C 1
ATOM 671 O O . VAL A 1 88 ? -17.528 -22.980 0.896 1.00 59.62 88 VAL A O 1
#

Radius of gyration: 20.16 Å; Cα contacts (8 Å, |Δi|>4): 114; chains: 1; bounding box: 33×75×33 Å

Foldseek 3Di:
DDDDDDDDDDDDPPVPLVQWAKWFFPDWDADPVDPQKIWTWTAGPVRFKIAIDIDGNVCVVPDPDDDDRIDGHHPVRIDTDDDPVPDD

Secondary structure (DSSP, 8-state):
-----------------TTPEEEEEEEEEE-SSSTTEEEEEEE-TTSSEEEEEEEEGGGGGT-S----SEEEE-GGGPEE---TT---